Protein AF-A0A3E5FN52-F1 (afdb_monomer_lite)

Foldseek 3Di:
DDPLVVLLVVLLVCLVCQCVDPVRVVCNLVSLVVSLVSLVVVLVVPPDAPLSVLSVVLSVLSVVLNVLLVVDDVPDPVSVVVSVVSSVVSVVSVVVSVVRRVPD

Radius of gyration: 14.01 Å; chains: 1; bounding box: 33×23×39 Å

Organism: NCBI:txid29348

Sequence (104 aa):
MNIITIICLILFLLCLVIPMNKKISRYHIPLAWSLLVFSIIHGILETKNTAMITGKLAWLSLLVVIIFAYILKRNNLKWKKYHILLSIIFSILVVIHIIQAIVL

pLDDT: mean 89.57, std 7.75, range [62.22, 97.06]

Secondary structure (DSSP, 8-state):
--HHHHHHHHHHHHHHHGGG-TTTGGGHHHHHHHHHHHHHHHHHH--S-TTHHHHHHHHHHHHHHHHHHHHS-TTSHHHHHHHHHHHHHHHHHHHHHHHHHHH-

Structure (mmCIF, N/CA/C/O backbone):
data_AF-A0A3E5FN52-F1
#
_entry.id   AF-A0A3E5FN52-F1
#
loop_
_atom_site.group_PDB
_atom_site.id
_atom_site.type_symbol
_atom_site.label_atom_id
_atom_site.label_alt_id
_atom_site.label_comp_id
_atom_site.label_asym_id
_atom_site.label_entity_id
_atom_site.label_seq_id
_atom_site.pdbx_PDB_ins_code
_atom_site.Cartn_x
_atom_site.Cartn_y
_atom_site.Cartn_z
_atom_site.occupancy
_atom_site.B_iso_or_equiv
_atom_site.auth_seq_id
_atom_site.auth_comp_id
_atom_site.auth_asym_id
_atom_site.auth_atom_id
_atom_site.pdbx_PDB_model_num
ATOM 1 N N . MET A 1 1 ? 16.061 1.790 -10.258 1.00 62.22 1 MET A N 1
ATOM 2 C CA . MET A 1 1 ? 14.972 1.847 -9.259 1.00 62.22 1 MET A CA 1
ATOM 3 C C . MET A 1 1 ? 14.480 3.284 -9.202 1.00 62.22 1 MET A C 1
ATOM 5 O O . MET A 1 1 ? 15.256 4.162 -8.846 1.00 62.22 1 MET A O 1
ATOM 9 N N . ASN A 1 2 ? 13.260 3.544 -9.669 1.00 80.12 2 ASN A N 1
ATOM 10 C CA . ASN A 1 2 ? 12.767 4.908 -9.868 1.00 80.12 2 ASN A CA 1
ATOM 11 C C . ASN A 1 2 ? 12.439 5.555 -8.512 1.00 80.12 2 ASN A C 1
ATOM 13 O O . ASN A 1 2 ? 12.032 4.861 -7.580 1.00 80.12 2 ASN A O 1
ATOM 17 N N . ILE A 1 3 ? 12.587 6.880 -8.390 1.00 90.50 3 ILE A N 1
ATOM 18 C CA . ILE A 1 3 ? 12.296 7.630 -7.147 1.00 90.50 3 ILE A CA 1
ATOM 19 C C . ILE A 1 3 ? 10.897 7.284 -6.605 1.00 90.50 3 ILE A C 1
ATOM 21 O O . ILE A 1 3 ? 10.710 7.098 -5.406 1.00 90.50 3 ILE A O 1
ATOM 25 N N . ILE A 1 4 ? 9.927 7.104 -7.503 1.00 92.19 4 ILE A N 1
ATOM 26 C CA . ILE A 1 4 ? 8.546 6.729 -7.177 1.00 92.19 4 ILE A CA 1
ATOM 27 C C . ILE A 1 4 ? 8.468 5.348 -6.508 1.00 92.19 4 ILE A C 1
ATOM 29 O O . ILE A 1 4 ? 7.699 5.178 -5.565 1.00 92.19 4 ILE A O 1
ATOM 33 N N . THR A 1 5 ? 9.282 4.377 -6.927 1.00 91.81 5 THR A N 1
ATOM 34 C CA . THR A 1 5 ? 9.350 3.047 -6.298 1.00 91.81 5 THR A CA 1
ATOM 35 C C . THR A 1 5 ? 9.833 3.152 -4.852 1.00 91.81 5 THR A C 1
ATOM 37 O O . THR A 1 5 ? 9.248 2.540 -3.961 1.00 91.81 5 THR A O 1
ATOM 40 N N . ILE A 1 6 ? 10.855 3.979 -4.599 1.00 93.31 6 ILE A N 1
ATOM 41 C CA . ILE A 1 6 ? 11.375 4.225 -3.244 1.00 93.31 6 ILE A CA 1
ATOM 42 C C . ILE A 1 6 ? 10.295 4.882 -2.376 1.00 93.31 6 ILE A C 1
ATOM 44 O O . ILE A 1 6 ? 10.064 4.447 -1.249 1.00 93.31 6 ILE A O 1
ATOM 48 N N . ILE A 1 7 ? 9.582 5.875 -2.917 1.00 95.50 7 ILE A N 1
ATOM 49 C CA . ILE A 1 7 ? 8.459 6.527 -2.230 1.00 95.50 7 ILE A CA 1
ATOM 50 C C . ILE A 1 7 ? 7.366 5.507 -1.883 1.00 95.50 7 ILE A C 1
ATOM 52 O O . ILE A 1 7 ? 6.917 5.471 -0.737 1.00 95.50 7 ILE A O 1
ATOM 56 N N . CYS A 1 8 ? 6.966 4.649 -2.828 1.00 94.88 8 CYS A N 1
ATOM 57 C CA . CYS A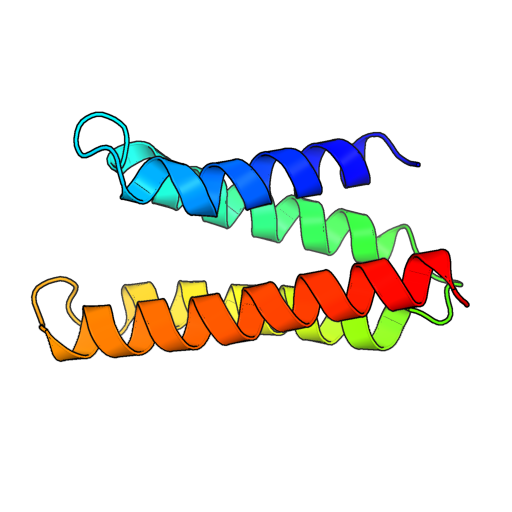 1 8 ? 5.965 3.605 -2.586 1.00 94.88 8 CYS A CA 1
ATOM 58 C C . CYS A 1 8 ? 6.402 2.653 -1.467 1.00 94.88 8 CYS A C 1
ATOM 60 O O . CYS A 1 8 ? 5.604 2.330 -0.588 1.00 94.88 8 CYS A O 1
ATOM 62 N N . LEU A 1 9 ? 7.670 2.238 -1.468 1.00 95.00 9 LEU A N 1
ATOM 63 C CA . LEU A 1 9 ? 8.210 1.319 -0.470 1.00 95.00 9 LEU A CA 1
ATOM 64 C C . LEU A 1 9 ? 8.240 1.955 0.927 1.00 95.00 9 LEU A C 1
ATOM 66 O O . LEU A 1 9 ? 7.806 1.331 1.894 1.00 95.00 9 LEU A O 1
ATOM 70 N N . ILE A 1 10 ? 8.661 3.219 1.034 1.00 96.00 10 ILE A N 1
ATOM 71 C CA . ILE A 1 10 ? 8.627 3.970 2.297 1.00 96.00 10 ILE A CA 1
ATOM 72 C C . ILE A 1 10 ? 7.186 4.112 2.799 1.00 96.00 10 ILE A C 1
ATOM 74 O O . ILE A 1 10 ? 6.910 3.818 3.961 1.00 96.00 10 ILE A O 1
ATOM 78 N N . LEU A 1 11 ? 6.255 4.530 1.938 1.00 96.06 11 LEU A N 1
ATOM 79 C CA . LEU A 1 11 ? 4.845 4.689 2.304 1.00 96.06 11 LEU A CA 1
ATOM 80 C C . LEU A 1 11 ? 4.221 3.363 2.758 1.00 96.06 11 LEU A C 1
ATOM 82 O O . LEU A 1 11 ? 3.505 3.340 3.759 1.00 96.06 11 LEU A O 1
ATOM 86 N N . PHE A 1 12 ? 4.535 2.258 2.080 1.00 95.88 12 PHE A N 1
ATOM 87 C CA . PHE A 1 12 ? 4.090 0.921 2.465 1.00 95.88 12 PHE A CA 1
ATOM 88 C C . PHE A 1 12 ? 4.590 0.534 3.863 1.00 95.88 12 PHE A C 1
ATOM 90 O O . PHE A 1 12 ? 3.787 0.163 4.722 1.00 95.88 12 PHE A O 1
ATOM 97 N N . LEU A 1 13 ? 5.889 0.700 4.132 1.00 95.25 13 LEU A N 1
ATOM 98 C CA . LEU A 1 13 ? 6.471 0.422 5.450 1.00 95.25 13 LEU A CA 1
ATOM 99 C C . LEU A 1 13 ? 5.866 1.311 6.545 1.00 95.25 13 LEU A C 1
ATOM 101 O O . LEU A 1 13 ? 5.524 0.825 7.626 1.00 95.25 13 LEU A O 1
ATOM 105 N N . LEU A 1 14 ? 5.665 2.599 6.264 1.00 94.50 14 LEU A N 1
ATOM 106 C CA . LEU A 1 14 ? 5.000 3.515 7.189 1.00 94.50 14 LEU A CA 1
ATOM 107 C C . LEU A 1 14 ? 3.565 3.060 7.490 1.00 94.50 14 LEU A C 1
ATOM 109 O O . LEU A 1 14 ? 3.157 3.061 8.652 1.00 94.50 14 LEU A O 1
ATOM 113 N N . CYS A 1 15 ? 2.811 2.613 6.485 1.00 93.81 15 CYS A N 1
ATOM 114 C CA . CYS A 1 15 ? 1.461 2.085 6.677 1.00 93.81 15 CYS A CA 1
ATOM 115 C C . CYS A 1 15 ? 1.417 0.820 7.550 1.00 93.81 15 CYS A C 1
ATOM 117 O O . CYS A 1 15 ? 0.419 0.637 8.248 1.00 93.81 15 CYS A O 1
ATOM 119 N N . LEU A 1 16 ? 2.474 0.000 7.572 1.00 92.31 16 LEU A N 1
ATOM 120 C CA . LEU A 1 16 ? 2.581 -1.168 8.456 1.00 92.31 16 LEU A CA 1
ATOM 121 C C . LEU A 1 16 ? 2.913 -0.784 9.906 1.00 92.31 16 LEU A C 1
ATOM 123 O O . LEU A 1 16 ? 2.323 -1.327 10.841 1.00 92.31 16 LEU A O 1
ATOM 127 N N . VAL A 1 17 ? 3.830 0.166 10.104 1.00 91.94 17 VAL A N 1
ATOM 128 C CA . VAL A 1 17 ? 4.377 0.488 11.436 1.00 91.94 17 VAL A CA 1
ATOM 129 C C . VAL A 1 17 ? 3.523 1.509 12.193 1.00 91.94 17 VAL A C 1
ATOM 131 O O . VAL A 1 17 ? 3.290 1.373 13.396 1.00 91.94 17 VAL A O 1
ATOM 134 N N . ILE A 1 18 ? 3.014 2.539 11.514 1.00 90.31 18 ILE A N 1
ATOM 135 C CA . ILE A 1 18 ? 2.293 3.658 12.148 1.00 90.31 18 ILE A CA 1
ATOM 136 C C . ILE A 1 18 ? 1.063 3.225 12.966 1.00 90.31 18 ILE A C 1
ATOM 138 O O . ILE A 1 18 ? 0.873 3.771 14.057 1.00 90.31 18 ILE A O 1
ATOM 142 N N . PRO A 1 19 ? 0.232 2.256 12.529 1.00 85.56 19 PRO A N 1
ATOM 143 C CA . PRO A 1 19 ? -0.901 1.779 13.323 1.00 85.56 19 PRO A CA 1
ATOM 144 C C . PRO A 1 19 ? -0.521 1.219 14.700 1.00 85.56 19 PRO A C 1
ATOM 146 O O . PRO A 1 19 ? -1.365 1.205 15.597 1.00 85.56 19 PRO A O 1
ATOM 149 N N . MET A 1 20 ? 0.730 0.787 14.893 1.00 88.56 20 MET A N 1
ATOM 150 C CA . MET A 1 20 ? 1.225 0.273 16.175 1.00 88.56 20 MET A CA 1
ATOM 151 C C . MET A 1 20 ? 1.431 1.394 17.205 1.00 88.56 20 MET A C 1
ATOM 153 O O . MET A 1 20 ? 1.395 1.146 18.410 1.00 88.56 20 MET A O 1
ATOM 157 N N . ASN A 1 21 ? 1.592 2.643 16.754 1.00 88.31 21 ASN A N 1
ATOM 158 C CA . ASN A 1 21 ? 1.799 3.799 17.616 1.00 88.31 21 ASN A CA 1
ATOM 159 C C . ASN A 1 21 ? 0.566 4.717 17.627 1.00 88.31 21 ASN A C 1
ATOM 161 O O . ASN A 1 21 ? 0.315 5.498 16.704 1.00 88.31 21 ASN A O 1
ATOM 165 N N . LYS A 1 22 ? -0.181 4.682 18.738 1.00 83.06 22 LYS A N 1
ATOM 166 C CA . LYS A 1 22 ? -1.423 5.455 18.924 1.00 83.06 22 LYS A CA 1
ATOM 167 C C . LYS A 1 22 ? -1.255 6.963 18.688 1.00 83.06 22 LYS A C 1
ATOM 169 O O . LYS A 1 22 ? -2.194 7.589 18.207 1.00 83.06 22 LYS A O 1
ATOM 174 N N . LYS A 1 23 ? -0.083 7.546 18.979 1.00 85.38 23 LYS A N 1
ATOM 175 C CA . LYS A 1 23 ? 0.163 8.997 18.835 1.00 85.38 23 LYS A CA 1
ATOM 176 C C . LYS A 1 23 ? 0.154 9.453 17.374 1.00 85.38 23 LYS A C 1
ATOM 178 O O . LYS A 1 23 ? -0.302 10.550 17.069 1.00 85.38 23 LYS A O 1
ATOM 183 N N . ILE A 1 24 ? 0.651 8.605 16.477 1.00 88.44 24 ILE A N 1
ATOM 184 C CA . ILE A 1 24 ? 0.834 8.927 15.055 1.00 88.44 24 ILE A CA 1
ATOM 185 C C . ILE A 1 24 ? -0.144 8.177 14.145 1.00 88.44 24 ILE A C 1
ATOM 187 O O . ILE A 1 24 ? -0.211 8.473 12.957 1.00 88.44 24 ILE A O 1
ATOM 191 N N . SER A 1 25 ? -0.974 7.282 14.694 1.00 86.69 25 SER A N 1
ATOM 192 C CA . SER A 1 25 ? -1.993 6.523 13.952 1.00 86.69 25 SER A CA 1
ATOM 193 C C . SER A 1 25 ? -2.952 7.403 13.134 1.00 86.69 25 SER A C 1
ATOM 195 O O . SER A 1 25 ? -3.444 6.967 12.094 1.00 8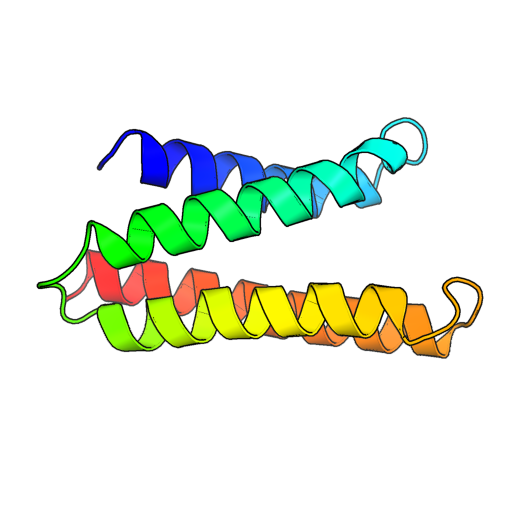6.69 25 SER A O 1
ATOM 197 N N . ARG A 1 26 ? -3.165 8.668 13.531 1.00 87.19 26 ARG A N 1
ATOM 198 C CA . ARG A 1 26 ? -3.950 9.642 12.751 1.00 87.19 26 ARG A CA 1
ATOM 199 C C . ARG A 1 26 ? -3.403 9.881 11.337 1.00 87.19 26 ARG A C 1
ATOM 201 O O . ARG A 1 26 ? -4.183 10.167 10.436 1.00 87.19 26 ARG A O 1
ATOM 208 N N . TYR A 1 27 ? -2.096 9.717 11.132 1.00 91.00 27 TYR A N 1
ATOM 209 C CA . TYR A 1 27 ? -1.451 9.890 9.829 1.00 91.00 27 TYR A CA 1
ATOM 210 C C . TYR A 1 27 ? -1.570 8.658 8.927 1.00 91.00 27 TYR A C 1
ATOM 212 O O . TYR A 1 27 ? -1.265 8.741 7.744 1.00 91.00 27 TYR A O 1
ATOM 220 N N . HIS A 1 28 ? -2.052 7.522 9.437 1.00 92.56 28 HIS A N 1
ATOM 221 C CA . HIS A 1 28 ? -2.173 6.304 8.635 1.00 92.56 28 HIS A CA 1
ATOM 222 C C . HIS A 1 28 ? -3.120 6.477 7.436 1.00 92.56 28 HIS A C 1
ATOM 224 O O . HIS A 1 28 ? -2.804 6.029 6.341 1.00 92.56 28 HIS A O 1
ATOM 230 N N . ILE A 1 29 ? -4.255 7.158 7.629 1.00 91.88 29 ILE A N 1
ATOM 231 C CA . ILE A 1 29 ? -5.252 7.378 6.569 1.00 91.88 29 ILE A CA 1
ATOM 232 C C . ILE A 1 29 ? -4.673 8.195 5.402 1.00 91.88 29 ILE A C 1
ATOM 234 O O . ILE A 1 29 ? -4.724 7.700 4.276 1.00 91.88 29 ILE A O 1
ATOM 238 N N . PRO A 1 30 ? -4.108 9.404 5.612 1.00 94.62 30 PRO A N 1
ATOM 239 C CA . PRO A 1 30 ? -3.534 10.160 4.502 1.00 94.62 30 PRO A CA 1
ATOM 240 C C . PRO A 1 30 ? -2.361 9.423 3.843 1.00 94.62 30 PRO A C 1
ATOM 242 O O . PRO A 1 30 ? -2.237 9.469 2.625 1.00 94.62 30 PRO A O 1
ATOM 245 N N . LEU A 1 31 ? -1.547 8.680 4.602 1.00 95.12 31 LEU A N 1
ATOM 246 C CA . LEU A 1 31 ? -0.447 7.895 4.029 1.00 95.12 31 LEU A CA 1
ATOM 247 C C . LEU A 1 31 ? -0.932 6.730 3.158 1.00 95.12 31 LEU A C 1
ATOM 249 O O . LEU A 1 31 ? -0.332 6.481 2.117 1.00 95.12 31 LEU A O 1
ATOM 253 N N . ALA A 1 32 ? -2.025 6.059 3.531 1.00 94.88 32 ALA A N 1
ATOM 254 C CA . ALA A 1 32 ? -2.621 4.998 2.719 1.00 94.88 32 ALA A CA 1
ATOM 255 C C . ALA A 1 32 ? -3.160 5.537 1.381 1.00 94.88 32 ALA A C 1
ATOM 257 O O . ALA A 1 32 ? -2.968 4.913 0.339 1.00 94.88 32 ALA A O 1
ATOM 258 N N . TRP A 1 33 ? -3.775 6.723 1.393 1.00 96.25 33 TRP A N 1
ATOM 259 C CA . TRP A 1 33 ? -4.198 7.403 0.165 1.00 96.25 33 TRP A CA 1
ATOM 260 C C . TRP A 1 33 ? -3.012 7.835 -0.697 1.00 96.25 33 TRP A C 1
ATOM 262 O O . TRP A 1 33 ? -3.024 7.599 -1.905 1.00 96.25 33 TRP A O 1
ATOM 272 N N . SER A 1 34 ? -1.961 8.396 -0.092 1.00 96.88 34 SER A N 1
ATOM 273 C CA . SER A 1 34 ? -0.724 8.712 -0.812 1.00 96.88 34 SER A CA 1
ATOM 274 C C . SER A 1 34 ? -0.117 7.461 -1.445 1.00 96.88 34 SER A C 1
ATOM 276 O O . SER A 1 34 ? 0.242 7.490 -2.620 1.00 96.88 34 SER A O 1
ATOM 278 N N . LEU A 1 35 ? -0.053 6.348 -0.706 1.00 97.06 35 LEU A N 1
ATOM 279 C CA . LEU A 1 35 ? 0.449 5.073 -1.219 1.00 97.06 35 LEU A CA 1
ATOM 280 C C . LEU A 1 35 ? -0.335 4.626 -2.455 1.00 97.06 35 LEU A C 1
ATOM 282 O O . LEU A 1 35 ? 0.276 4.244 -3.450 1.00 97.06 35 LEU A O 1
ATOM 286 N N . LEU A 1 36 ? -1.668 4.725 -2.422 1.00 96.62 36 LEU A N 1
ATOM 287 C CA . LEU A 1 36 ? -2.512 4.384 -3.565 1.00 96.62 36 LEU A CA 1
ATOM 288 C C . LEU A 1 36 ? -2.165 5.240 -4.789 1.00 96.62 36 LEU A C 1
ATOM 290 O O . LEU A 1 36 ? -1.884 4.688 -5.853 1.00 96.62 36 LEU A O 1
ATOM 294 N N . VAL A 1 37 ? -2.113 6.564 -4.636 1.00 96.56 37 VAL A N 1
ATOM 295 C CA . VAL A 1 37 ? -1.804 7.487 -5.740 1.00 96.56 37 VAL A CA 1
ATOM 296 C C . VAL A 1 37 ? -0.432 7.186 -6.344 1.00 96.56 37 VAL A C 1
ATOM 298 O O . VAL A 1 37 ? -0.323 6.992 -7.555 1.00 96.56 37 VAL A O 1
ATOM 301 N N . PHE A 1 38 ? 0.610 7.078 -5.516 1.00 95.81 38 PHE A N 1
ATOM 302 C CA . PHE A 1 38 ? 1.958 6.784 -6.004 1.00 95.81 38 PHE A CA 1
ATOM 303 C C . PHE A 1 38 ? 2.061 5.390 -6.634 1.00 95.81 38 PHE A C 1
ATOM 305 O O . PHE A 1 38 ? 2.754 5.245 -7.639 1.00 95.81 38 PHE A O 1
ATOM 312 N N . SER A 1 39 ? 1.339 4.390 -6.118 1.00 93.81 39 SER A N 1
ATOM 313 C CA . SER A 1 39 ? 1.323 3.041 -6.701 1.00 93.81 39 SER A CA 1
ATOM 314 C C . SER A 1 39 ? 0.680 3.003 -8.093 1.00 93.81 39 SER A C 1
ATOM 316 O O . SER A 1 39 ? 1.176 2.308 -8.980 1.00 93.81 39 SER A O 1
ATOM 318 N N . ILE A 1 40 ? -0.368 3.801 -8.325 1.00 93.19 40 ILE A N 1
ATOM 319 C CA . ILE A 1 40 ? -1.000 3.933 -9.644 1.00 93.19 40 ILE A CA 1
ATOM 320 C C . ILE A 1 40 ? -0.049 4.639 -10.611 1.00 93.19 40 ILE A C 1
ATOM 322 O O . ILE A 1 40 ? 0.168 4.147 -11.716 1.00 93.19 40 ILE A O 1
ATOM 326 N N . ILE A 1 41 ? 0.563 5.752 -10.189 1.00 93.44 41 ILE A N 1
ATOM 327 C CA . ILE A 1 41 ? 1.550 6.473 -11.007 1.00 93.44 41 ILE A CA 1
ATOM 328 C C . ILE A 1 41 ? 2.713 5.542 -11.365 1.00 93.44 41 ILE A C 1
ATOM 330 O O . ILE A 1 41 ? 3.104 5.474 -12.528 1.00 93.44 41 ILE A O 1
ATOM 334 N N . HIS A 1 42 ? 3.229 4.783 -10.394 1.00 91.81 42 HIS A N 1
ATOM 335 C CA . HIS A 1 42 ? 4.267 3.786 -10.632 1.00 91.81 42 HIS A CA 1
ATOM 336 C C . HIS A 1 42 ? 3.847 2.780 -11.709 1.00 91.81 42 HIS A C 1
ATOM 338 O O . HIS A 1 42 ? 4.586 2.586 -12.670 1.00 91.81 42 HIS A O 1
ATOM 344 N N . GLY A 1 43 ? 2.653 2.192 -11.587 1.00 89.44 43 GLY A N 1
ATOM 345 C CA . GLY A 1 43 ? 2.148 1.210 -12.547 1.00 89.44 43 GLY A CA 1
ATOM 346 C C . GLY A 1 43 ? 1.875 1.773 -13.947 1.00 89.44 43 GLY A C 1
ATOM 347 O O . GLY A 1 43 ? 2.024 1.046 -14.925 1.00 89.44 43 GLY A O 1
ATOM 348 N N . ILE A 1 44 ? 1.494 3.050 -14.064 1.00 88.75 44 ILE A N 1
ATOM 349 C CA . ILE A 1 44 ? 1.314 3.723 -15.364 1.00 88.75 44 ILE A CA 1
ATOM 350 C C . ILE A 1 44 ? 2.662 3.983 -16.038 1.00 88.75 44 ILE A C 1
ATOM 352 O O . ILE A 1 44 ? 2.754 3.876 -17.256 1.00 88.75 44 ILE A O 1
ATOM 356 N N . LEU A 1 45 ? 3.701 4.326 -15.275 1.00 88.06 45 LEU A N 1
ATOM 357 C CA . LEU A 1 45 ? 5.040 4.548 -15.825 1.00 88.06 45 LEU A CA 1
ATOM 358 C C . LEU A 1 45 ? 5.702 3.231 -16.256 1.00 88.06 45 LEU A C 1
ATOM 360 O O . LEU A 1 45 ? 6.407 3.189 -17.264 1.00 88.06 45 LEU A O 1
ATOM 364 N N . GLU A 1 46 ? 5.421 2.141 -15.543 1.00 81.19 46 GLU A N 1
ATOM 365 C CA . GLU A 1 46 ? 6.024 0.829 -15.771 1.00 81.19 46 GLU A CA 1
ATOM 366 C C . GLU A 1 46 ? 5.194 -0.021 -16.762 1.00 81.19 46 GLU A C 1
ATOM 368 O O . GLU A 1 46 ? 4.540 -1.001 -16.408 1.00 81.19 46 GLU A O 1
ATOM 373 N N . THR A 1 47 ? 5.184 0.371 -18.041 1.00 67.12 47 THR A N 1
ATOM 374 C CA . THR A 1 47 ? 4.300 -0.220 -19.075 1.00 67.12 47 THR A CA 1
ATOM 375 C C . THR A 1 47 ? 4.788 -1.525 -19.717 1.00 67.12 47 THR A C 1
ATOM 377 O O . THR A 1 47 ? 4.013 -2.161 -20.429 1.00 67.12 47 THR A O 1
ATOM 380 N N . LYS A 1 48 ? 6.045 -1.941 -19.504 1.00 68.06 48 LYS A N 1
ATOM 381 C CA . LYS A 1 48 ? 6.690 -3.029 -20.279 1.00 68.06 48 LYS A CA 1
ATOM 382 C C . LYS A 1 48 ? 7.216 -4.206 -19.449 1.00 68.06 48 LYS A C 1
ATOM 384 O O . LYS A 1 48 ? 7.958 -5.027 -19.974 1.00 68.06 48 LYS A O 1
ATOM 389 N N . ASN A 1 49 ? 6.857 -4.290 -18.170 1.00 70.25 49 ASN A N 1
ATOM 390 C CA . ASN A 1 49 ? 7.429 -5.277 -17.254 1.00 70.25 49 ASN A CA 1
ATOM 391 C C . ASN A 1 49 ? 6.533 -6.530 -17.114 1.00 70.25 49 ASN A C 1
ATOM 393 O O . ASN A 1 49 ? 5.309 -6.425 -17.011 1.00 70.25 49 ASN A O 1
ATOM 397 N N . THR A 1 50 ? 7.135 -7.719 -17.071 1.00 74.56 50 THR A N 1
ATOM 398 C CA . THR A 1 50 ? 6.494 -9.019 -16.784 1.00 74.56 50 THR A CA 1
ATOM 399 C C . THR A 1 50 ? 5.735 -9.011 -15.451 1.00 74.56 50 THR A C 1
ATOM 401 O O . THR A 1 50 ? 4.683 -9.642 -15.332 1.00 74.56 50 THR A O 1
ATOM 404 N N . ALA A 1 51 ? 6.180 -8.211 -14.478 1.00 83.62 51 ALA A N 1
ATOM 405 C CA . ALA A 1 51 ? 5.515 -8.033 -13.184 1.00 83.62 51 ALA A CA 1
ATOM 406 C C . ALA A 1 51 ? 4.269 -7.108 -13.209 1.00 83.62 51 ALA A C 1
ATOM 408 O O . ALA A 1 51 ? 3.693 -6.807 -12.159 1.00 83.62 51 ALA A O 1
ATOM 409 N N . MET A 1 52 ? 3.810 -6.644 -14.380 1.00 86.50 52 MET A N 1
ATOM 410 C CA . MET A 1 52 ? 2.695 -5.687 -14.481 1.00 86.50 52 MET A CA 1
ATOM 411 C C . MET A 1 52 ? 1.371 -6.236 -13.923 1.00 86.50 52 MET A C 1
ATOM 413 O O . MET A 1 52 ? 0.610 -5.496 -13.297 1.00 86.50 52 MET A O 1
ATOM 417 N N . ILE A 1 53 ? 1.074 -7.522 -14.141 1.00 89.31 53 ILE A N 1
ATOM 418 C CA . ILE A 1 53 ? -0.192 -8.130 -13.695 1.00 89.31 53 ILE A CA 1
ATOM 419 C C . ILE A 1 53 ? -0.268 -8.133 -12.167 1.00 89.31 53 ILE A C 1
ATOM 421 O O . ILE A 1 53 ? -1.270 -7.701 -11.597 1.00 89.31 53 ILE A O 1
ATOM 425 N N . THR A 1 54 ? 0.798 -8.560 -11.491 1.00 92.44 54 THR A N 1
ATOM 426 C CA . THR A 1 54 ? 0.834 -8.583 -10.024 1.00 92.44 54 THR A CA 1
ATOM 427 C C . THR A 1 54 ? 0.886 -7.188 -9.422 1.00 92.44 54 THR A C 1
ATOM 429 O O . THR A 1 54 ? 0.243 -6.961 -8.398 1.00 92.44 54 THR A O 1
ATOM 432 N N . GLY A 1 55 ? 1.511 -6.223 -10.103 1.00 91.12 55 GLY A N 1
ATOM 433 C CA . GLY A 1 55 ? 1.432 -4.808 -9.733 1.00 91.12 55 GLY A CA 1
ATOM 434 C C . GLY A 1 55 ? -0.003 -4.274 -9.798 1.00 91.12 55 GLY A C 1
ATOM 435 O O . GLY A 1 55 ? -0.466 -3.620 -8.862 1.00 91.12 55 GLY A O 1
ATOM 436 N N . LYS A 1 56 ? -0.752 -4.621 -10.858 1.00 92.25 56 LYS A N 1
ATOM 437 C CA . LYS A 1 56 ? -2.176 -4.264 -10.993 1.00 92.25 56 LYS A CA 1
ATOM 438 C C . LYS A 1 56 ? -3.040 -4.856 -9.889 1.00 92.25 56 LYS A C 1
ATOM 440 O O . LYS A 1 56 ? -3.848 -4.149 -9.290 1.00 92.25 56 LYS A O 1
ATOM 445 N N . LEU A 1 57 ? -2.836 -6.135 -9.588 1.00 93.94 57 LEU A N 1
ATOM 446 C CA . LEU A 1 57 ? -3.536 -6.807 -8.495 1.00 93.94 57 LEU A CA 1
ATOM 447 C C . LEU A 1 57 ? -3.216 -6.175 -7.132 1.00 93.94 57 LEU A C 1
ATOM 449 O O . LEU A 1 57 ? -4.123 -6.016 -6.315 1.00 93.94 57 LEU A O 1
ATOM 453 N N . ALA A 1 58 ? -1.967 -5.766 -6.893 1.00 94.50 58 ALA A N 1
ATOM 454 C CA . ALA A 1 58 ? -1.564 -5.145 -5.634 1.00 94.50 58 ALA A CA 1
ATOM 455 C C . ALA A 1 58 ? -2.260 -3.793 -5.395 1.00 94.50 58 ALA A C 1
ATOM 457 O O . ALA A 1 58 ? -2.854 -3.603 -4.330 1.00 94.50 58 ALA A O 1
ATOM 458 N N . TRP A 1 59 ? -2.259 -2.866 -6.365 1.00 94.19 59 TRP A N 1
ATOM 459 C CA . TRP A 1 59 ? -2.922 -1.566 -6.160 1.00 94.19 59 TRP A CA 1
ATOM 460 C C . TRP A 1 59 ? -4.455 -1.679 -6.153 1.00 94.19 59 TRP A C 1
ATOM 462 O O . TRP A 1 59 ? -5.114 -0.949 -5.409 1.00 94.19 59 TRP A O 1
ATOM 472 N N . LEU A 1 60 ? -5.040 -2.638 -6.886 1.00 95.25 60 LEU A N 1
ATOM 473 C CA . LEU A 1 60 ? -6.470 -2.955 -6.774 1.00 95.25 60 LEU A CA 1
ATOM 474 C C . LEU A 1 60 ? -6.816 -3.482 -5.377 1.00 95.25 60 LEU A C 1
ATOM 476 O O . LEU A 1 60 ? -7.791 -3.038 -4.771 1.00 95.25 60 LEU A O 1
ATOM 480 N N . SER A 1 61 ? -6.000 -4.384 -4.828 1.00 95.75 61 SER A N 1
ATOM 481 C CA . SER A 1 61 ? -6.176 -4.871 -3.458 1.00 95.75 61 SER A CA 1
ATOM 482 C C . SER A 1 61 ? -6.068 -3.736 -2.437 1.00 95.75 61 SER A C 1
ATOM 484 O O . SER A 1 61 ? -6.843 -3.708 -1.482 1.00 95.75 61 SER A O 1
ATOM 486 N N . LEU A 1 62 ? -5.148 -2.785 -2.631 1.00 96.44 62 LEU A N 1
ATOM 487 C CA . LEU A 1 62 ? -5.034 -1.600 -1.776 1.00 96.44 62 LEU A CA 1
ATOM 488 C C . LEU A 1 62 ? -6.303 -0.741 -1.828 1.00 96.44 62 LEU A C 1
ATOM 490 O O . LEU A 1 62 ? -6.810 -0.326 -0.785 1.00 96.44 62 LEU A O 1
ATOM 494 N N . LEU A 1 63 ? -6.850 -0.515 -3.024 1.00 95.75 63 LEU A N 1
ATOM 495 C CA . LEU A 1 63 ? -8.107 0.212 -3.196 1.00 95.75 63 LEU A CA 1
ATOM 496 C C . LEU A 1 63 ? -9.257 -0.475 -2.442 1.00 95.75 63 LEU A C 1
ATOM 498 O O . LEU A 1 63 ? -10.013 0.189 -1.733 1.00 95.75 63 LEU A O 1
ATOM 502 N N . VAL A 1 64 ? -9.350 -1.806 -2.528 1.00 94.56 64 VAL A N 1
ATOM 503 C CA . VAL A 1 64 ? -10.344 -2.597 -1.784 1.00 94.56 64 VAL A CA 1
ATOM 504 C C . VAL A 1 64 ? -10.170 -2.423 -0.273 1.00 94.56 64 VAL A C 1
ATOM 506 O O . VAL A 1 64 ? -11.156 -2.165 0.416 1.00 94.56 64 VAL A O 1
ATOM 509 N N . VAL A 1 65 ? -8.939 -2.497 0.250 1.00 94.56 65 VAL A N 1
ATOM 510 C CA . VAL A 1 65 ? -8.650 -2.269 1.682 1.00 94.56 65 VAL A CA 1
ATOM 511 C C . VAL A 1 65 ? -9.153 -0.893 2.129 1.00 94.56 65 VAL A C 1
ATOM 513 O O . VAL A 1 65 ? -9.796 -0.789 3.178 1.00 94.56 65 VAL A O 1
ATOM 516 N N . ILE A 1 66 ? -8.886 0.149 1.336 1.00 93.81 66 ILE A N 1
ATOM 517 C CA . ILE A 1 66 ? -9.289 1.529 1.634 1.00 93.81 66 ILE A CA 1
ATOM 518 C C . ILE A 1 66 ? -10.816 1.651 1.635 1.00 93.81 66 ILE A C 1
ATOM 520 O O . ILE A 1 66 ? -11.384 2.131 2.613 1.00 93.81 66 ILE A O 1
ATOM 524 N N . ILE A 1 67 ? -11.500 1.168 0.596 1.00 91.94 67 ILE A N 1
ATOM 525 C CA . ILE A 1 67 ? -12.966 1.237 0.496 1.00 91.94 67 ILE A CA 1
ATOM 526 C C . ILE A 1 67 ? -13.630 0.494 1.664 1.00 91.94 67 ILE A C 1
ATOM 528 O O . ILE A 1 67 ? -14.487 1.055 2.355 1.00 91.94 67 ILE A O 1
ATOM 532 N N . PHE A 1 68 ? -13.200 -0.739 1.951 1.00 89.69 68 PHE A N 1
ATOM 533 C CA . PHE A 1 68 ? -13.739 -1.521 3.069 1.00 89.69 68 PHE A CA 1
ATOM 534 C C . PHE A 1 68 ? -13.503 -0.852 4.426 1.00 89.69 68 PHE A C 1
ATOM 536 O O . PHE A 1 68 ? -14.347 -0.969 5.320 1.00 89.69 68 PHE A O 1
ATOM 543 N N . ALA A 1 69 ? -12.392 -0.125 4.582 1.00 88.00 69 ALA A N 1
ATOM 544 C CA . ALA A 1 69 ? -12.109 0.621 5.800 1.00 88.00 69 ALA A CA 1
ATOM 545 C C . ALA A 1 69 ? -13.150 1.724 6.072 1.00 88.00 69 ALA A C 1
ATOM 547 O O . ALA A 1 69 ? -13.420 1.997 7.244 1.00 88.00 69 ALA A O 1
ATOM 548 N N . TYR A 1 70 ? -13.758 2.311 5.033 1.00 85.44 70 TYR A N 1
ATOM 549 C CA . TYR A 1 70 ? -14.806 3.331 5.168 1.00 85.44 70 TYR A CA 1
ATOM 550 C C . TYR A 1 70 ? -16.226 2.756 5.265 1.00 85.44 70 TYR A C 1
ATOM 552 O O . TYR A 1 70 ? -17.050 3.318 5.985 1.00 85.44 70 TYR A O 1
ATOM 560 N N . ILE A 1 71 ? -16.524 1.650 4.573 1.00 82.12 71 ILE A N 1
ATOM 561 C CA . ILE A 1 71 ? -17.880 1.064 4.544 1.00 82.12 71 ILE A CA 1
ATOM 562 C C . ILE A 1 71 ? -18.279 0.485 5.907 1.00 82.12 71 ILE A C 1
ATOM 564 O O . ILE A 1 71 ? -19.412 0.643 6.36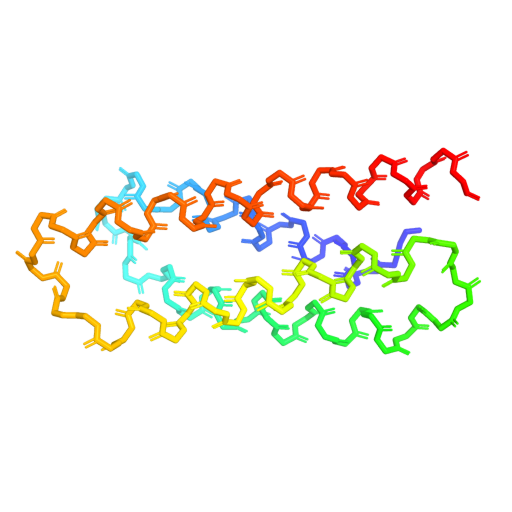6 1.00 82.12 71 ILE A O 1
ATOM 568 N N . LEU A 1 72 ? -17.362 -0.215 6.570 1.00 73.75 72 LEU A N 1
ATOM 569 C CA . LEU A 1 72 ? -17.639 -0.842 7.857 1.00 73.75 72 LEU A CA 1
ATOM 570 C C . LEU A 1 72 ? -17.405 0.177 8.993 1.00 73.75 72 LEU A C 1
ATOM 572 O O . LEU A 1 72 ? -16.427 0.922 8.998 1.00 73.75 72 LEU A O 1
ATOM 576 N N . LYS A 1 73 ? -18.260 0.180 10.026 1.00 70.25 73 LYS A N 1
ATOM 577 C CA . LYS A 1 73 ? -18.041 1.025 11.216 1.00 70.25 73 LYS A CA 1
ATOM 578 C C . LYS A 1 73 ? -16.741 0.627 11.929 1.00 70.25 73 LYS A C 1
ATOM 580 O O . LYS A 1 73 ? -16.641 -0.479 12.464 1.00 70.25 73 LYS A O 1
ATOM 585 N N . ARG A 1 74 ? -15.797 1.571 12.023 1.00 68.50 74 ARG A N 1
ATOM 586 C CA . ARG A 1 74 ? -14.446 1.409 12.602 1.00 68.50 74 ARG A CA 1
ATOM 587 C C . ARG A 1 74 ? -14.407 0.824 14.023 1.00 68.50 74 ARG A C 1
ATOM 589 O O . ARG A 1 74 ? -13.412 0.219 14.403 1.00 68.50 74 ARG A O 1
ATOM 596 N N . ASN A 1 75 ? -15.486 0.967 14.795 1.00 67.62 75 ASN A N 1
ATOM 597 C CA . ASN A 1 75 ? -15.565 0.514 16.189 1.00 67.62 75 ASN A CA 1
ATOM 598 C C . ASN A 1 75 ? -15.996 -0.956 16.367 1.00 67.62 75 ASN A C 1
ATOM 600 O O . ASN A 1 75 ? -16.174 -1.414 17.491 1.00 67.62 75 ASN A O 1
ATOM 604 N N . ASN A 1 76 ? -16.187 -1.705 15.278 1.00 77.81 76 ASN A N 1
ATOM 605 C CA . ASN A 1 76 ? -16.579 -3.111 15.341 1.00 77.81 76 ASN A CA 1
ATOM 606 C C . ASN A 1 76 ? -15.337 -4.026 15.355 1.00 77.81 76 ASN A C 1
ATOM 608 O O . ASN A 1 76 ? -14.463 -3.904 14.499 1.00 77.81 76 ASN A O 1
ATOM 612 N N . LEU A 1 77 ? -15.274 -5.007 16.262 1.00 80.75 77 LEU A N 1
ATOM 613 C CA . LEU A 1 77 ? -14.242 -6.060 16.245 1.00 80.75 77 LEU A CA 1
ATOM 614 C C . LEU A 1 77 ? -14.147 -6.753 14.874 1.00 80.75 77 LEU A C 1
ATOM 616 O O . LEU A 1 77 ? -13.049 -7.067 14.408 1.00 80.75 77 LEU A O 1
ATOM 620 N N . LYS A 1 78 ? -15.287 -6.920 14.189 1.00 84.88 78 LYS A N 1
ATOM 621 C CA . LYS A 1 78 ? -15.344 -7.450 12.820 1.00 84.88 78 LYS A CA 1
ATOM 622 C C . LYS A 1 78 ? -14.625 -6.538 11.820 1.00 84.88 78 LYS A C 1
ATOM 624 O O . LYS A 1 78 ? -13.880 -7.051 10.995 1.00 84.88 78 LYS A O 1
ATOM 629 N N . TRP A 1 79 ? -14.773 -5.210 11.930 1.00 89.06 79 TRP A N 1
ATOM 630 C CA . TRP A 1 79 ? -14.063 -4.240 11.078 1.00 89.06 79 TRP A CA 1
ATOM 631 C C . TRP A 1 79 ? -12.556 -4.454 11.161 1.00 89.06 79 TRP A C 1
ATOM 633 O O . TRP A 1 79 ? -11.898 -4.648 10.142 1.00 89.06 79 TRP A O 1
ATOM 643 N N . LYS A 1 80 ? -12.024 -4.504 12.390 1.00 87.44 80 LYS A N 1
ATOM 644 C CA . LYS A 1 80 ? -10.587 -4.686 12.622 1.00 87.44 80 LYS A CA 1
ATOM 645 C C . LYS A 1 80 ? -10.096 -6.012 12.041 1.00 87.44 80 LYS A C 1
ATOM 647 O O . LYS A 1 80 ? -9.049 -6.032 11.400 1.00 87.44 80 LYS A O 1
ATOM 652 N N . LYS A 1 81 ? -10.858 -7.098 12.224 1.00 90.19 81 LYS A N 1
ATOM 653 C CA . LYS A 1 81 ? -10.526 -8.418 11.669 1.00 90.19 81 LYS A CA 1
ATOM 654 C C . LYS A 1 81 ? -10.442 -8.386 10.139 1.00 90.19 81 LYS A C 1
ATOM 656 O O . LYS A 1 81 ? -9.445 -8.846 9.592 1.00 90.19 81 LYS A O 1
ATOM 661 N N . TYR A 1 82 ? -11.445 -7.8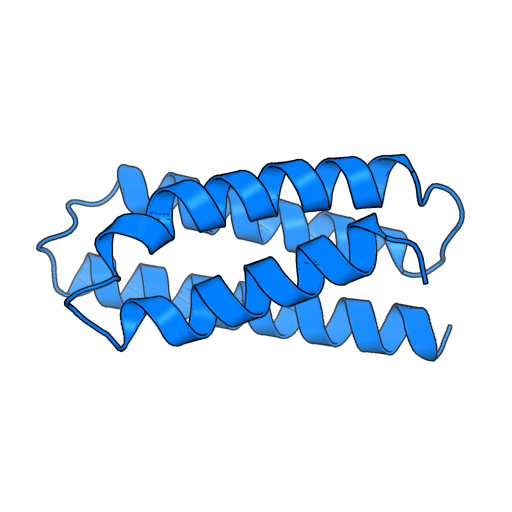26 9.461 1.00 91.19 82 TYR A N 1
ATOM 662 C CA . TYR A 1 82 ? -11.454 -7.748 7.997 1.00 91.19 82 TYR A CA 1
ATOM 663 C C . TYR A 1 82 ? -10.370 -6.821 7.456 1.00 91.19 82 TYR A C 1
ATOM 665 O O . TYR A 1 82 ? -9.689 -7.185 6.503 1.00 91.19 82 TYR A O 1
ATOM 673 N N . HIS A 1 83 ? -10.165 -5.664 8.085 1.00 92.25 83 HIS A N 1
ATOM 674 C CA . HIS A 1 83 ? -9.128 -4.730 7.666 1.00 92.25 83 HIS A CA 1
ATOM 675 C C . HIS A 1 83 ? -7.731 -5.354 7.784 1.00 92.25 83 HIS A C 1
ATOM 677 O O . HIS A 1 83 ? -6.957 -5.282 6.838 1.00 92.25 83 HIS A O 1
ATOM 683 N N . ILE A 1 84 ? -7.422 -6.035 8.896 1.00 92.19 84 ILE A N 1
ATOM 684 C CA . ILE A 1 84 ? -6.139 -6.740 9.058 1.00 92.19 84 ILE A CA 1
ATOM 685 C C . ILE A 1 84 ? -5.996 -7.863 8.026 1.00 92.19 84 ILE A C 1
ATOM 687 O O . ILE A 1 84 ? -4.948 -7.967 7.396 1.00 92.19 84 ILE A O 1
ATOM 691 N N . LEU A 1 85 ? -7.036 -8.678 7.824 1.00 94.69 85 LEU A N 1
ATOM 692 C CA . LEU A 1 85 ? -6.999 -9.777 6.857 1.00 94.69 85 LEU A CA 1
ATOM 693 C C . LEU A 1 85 ? -6.721 -9.273 5.432 1.00 94.69 85 LEU A C 1
ATOM 695 O O . LEU A 1 85 ? -5.833 -9.792 4.761 1.00 94.69 85 LEU A O 1
ATOM 699 N N . LEU A 1 86 ? -7.440 -8.238 4.991 1.00 94.94 86 LEU A N 1
ATOM 700 C CA . LEU A 1 86 ? -7.235 -7.626 3.676 1.00 94.94 86 LEU A CA 1
ATOM 701 C C . LEU A 1 86 ? -5.845 -6.985 3.559 1.00 94.94 86 LEU A C 1
ATOM 703 O O . LEU A 1 86 ? -5.202 -7.118 2.521 1.00 94.94 86 LEU A O 1
ATOM 707 N N . SER A 1 87 ? -5.345 -6.352 4.623 1.00 94.88 87 SER A N 1
ATOM 708 C CA . SER A 1 87 ? -3.991 -5.783 4.651 1.00 94.88 87 SER A CA 1
ATOM 709 C C . SER A 1 87 ? -2.894 -6.849 4.563 1.00 94.88 87 SER A C 1
ATOM 711 O O . SER A 1 87 ? -1.864 -6.605 3.933 1.00 94.88 87 SER A O 1
ATOM 713 N N . ILE A 1 88 ? -3.100 -8.040 5.140 1.00 95.75 88 ILE A N 1
ATOM 714 C CA . ILE A 1 88 ? -2.180 -9.180 4.989 1.00 95.75 88 ILE A CA 1
ATOM 715 C C . ILE A 1 88 ? -2.162 -9.656 3.534 1.00 95.75 88 ILE A C 1
ATOM 717 O O . ILE A 1 88 ? -1.085 -9.809 2.965 1.00 95.75 88 ILE A O 1
ATOM 721 N N . ILE A 1 89 ? -3.335 -9.831 2.914 1.00 96.31 89 ILE A N 1
ATOM 722 C CA . ILE A 1 89 ? -3.446 -10.222 1.498 1.00 96.31 89 ILE A CA 1
ATOM 723 C C . ILE A 1 89 ? -2.734 -9.199 0.604 1.00 96.31 89 ILE A C 1
ATOM 725 O O . ILE A 1 89 ? -1.901 -9.575 -0.219 1.00 96.31 89 ILE A O 1
ATOM 729 N N . PHE A 1 90 ? -2.997 -7.907 0.815 1.00 96.38 90 PHE A N 1
ATOM 730 C CA . PHE A 1 90 ? -2.316 -6.826 0.106 1.00 96.38 90 PHE A CA 1
ATOM 731 C C . PHE A 1 90 ? -0.791 -6.891 0.285 1.00 96.38 90 PHE A C 1
ATOM 733 O O . PHE A 1 90 ? -0.055 -6.820 -0.696 1.00 96.38 90 PHE A O 1
ATOM 740 N N . SER A 1 91 ? -0.308 -7.087 1.514 1.00 96.44 91 SER A N 1
ATOM 741 C CA . SER A 1 91 ? 1.131 -7.162 1.803 1.00 96.44 91 SER A CA 1
ATOM 742 C C . SER A 1 91 ? 1.799 -8.351 1.108 1.00 96.44 91 SER A C 1
ATOM 744 O O . SER A 1 91 ? 2.892 -8.206 0.565 1.00 96.44 91 SER A O 1
ATOM 746 N N . ILE A 1 92 ? 1.134 -9.510 1.069 1.00 96.75 92 ILE A N 1
ATOM 747 C CA . ILE A 1 92 ? 1.617 -10.689 0.338 1.00 96.75 92 ILE A CA 1
ATOM 748 C C . ILE A 1 92 ? 1.698 -10.392 -1.164 1.00 96.75 92 ILE A C 1
ATOM 750 O O . ILE A 1 92 ? 2.710 -10.705 -1.787 1.00 96.75 92 ILE A O 1
ATOM 754 N N . LEU A 1 93 ? 0.679 -9.747 -1.744 1.00 96.06 93 LEU A N 1
ATOM 755 C CA . LEU A 1 93 ? 0.694 -9.355 -3.159 1.00 96.06 93 LEU A CA 1
ATOM 756 C C . LEU A 1 93 ? 1.844 -8.392 -3.481 1.00 96.06 93 LEU A C 1
ATOM 758 O O . LEU A 1 93 ? 2.484 -8.549 -4.519 1.00 96.06 93 LEU A O 1
ATOM 762 N N . VAL A 1 94 ? 2.145 -7.441 -2.590 1.00 95.12 94 VAL A N 1
ATOM 763 C CA . VAL A 1 94 ? 3.302 -6.540 -2.736 1.00 95.12 94 VAL A CA 1
ATOM 764 C C . VAL A 1 94 ? 4.613 -7.327 -2.733 1.00 95.12 94 VAL A C 1
ATOM 766 O O . VAL A 1 94 ? 5.454 -7.101 -3.599 1.00 95.12 94 VAL A O 1
ATOM 769 N N . VAL A 1 95 ? 4.784 -8.282 -1.813 1.00 95.44 95 VAL A N 1
ATOM 770 C CA . VAL A 1 95 ? 5.987 -9.132 -1.767 1.00 95.44 95 VAL A CA 1
ATOM 771 C C . VAL A 1 95 ? 6.126 -9.961 -3.044 1.00 95.44 95 VAL A C 1
ATOM 773 O O . VAL A 1 95 ? 7.202 -9.978 -3.636 1.00 95.44 95 VAL A O 1
ATOM 776 N N . ILE A 1 96 ? 5.046 -10.598 -3.509 1.00 94.62 96 ILE A N 1
ATOM 777 C CA . ILE A 1 96 ? 5.042 -11.359 -4.768 1.00 94.62 96 ILE A CA 1
ATOM 778 C C . ILE A 1 96 ? 5.432 -10.458 -5.942 1.00 94.62 96 ILE A C 1
ATOM 780 O O . ILE A 1 96 ? 6.266 -10.850 -6.754 1.00 94.62 96 ILE A O 1
ATOM 784 N N . HIS A 1 97 ? 4.862 -9.253 -6.020 1.00 93.62 97 HIS A N 1
ATOM 785 C CA . HIS A 1 97 ? 5.180 -8.295 -7.074 1.00 93.62 97 HIS A CA 1
ATOM 786 C C . HIS A 1 97 ? 6.663 -7.899 -7.062 1.00 93.62 97 HIS A C 1
ATOM 788 O O . HIS A 1 97 ? 7.294 -7.904 -8.115 1.00 93.62 97 HIS A O 1
ATOM 794 N N . ILE A 1 98 ? 7.237 -7.627 -5.884 1.00 91.94 98 ILE A N 1
ATOM 795 C CA . ILE A 1 98 ? 8.665 -7.303 -5.741 1.00 91.94 98 ILE A CA 1
ATOM 796 C C . ILE A 1 98 ? 9.537 -8.486 -6.172 1.00 91.94 98 ILE A C 1
ATOM 798 O O . ILE A 1 98 ? 10.471 -8.293 -6.943 1.00 91.94 98 ILE A O 1
ATOM 802 N N . ILE A 1 99 ? 9.233 -9.705 -5.710 1.00 92.50 99 ILE A N 1
ATOM 803 C CA . ILE A 1 99 ? 9.998 -10.903 -6.086 1.00 92.50 99 ILE A CA 1
ATOM 804 C C . ILE A 1 99 ? 9.946 -11.102 -7.601 1.00 92.50 99 ILE A C 1
ATOM 806 O O . ILE A 1 99 ? 10.988 -11.279 -8.225 1.00 92.50 99 ILE A O 1
ATOM 810 N N . GLN A 1 100 ? 8.759 -11.028 -8.207 1.00 90.81 100 GLN A N 1
ATOM 811 C CA . GLN A 1 100 ? 8.624 -11.160 -9.655 1.00 90.81 100 GLN A CA 1
ATOM 812 C C . GLN A 1 100 ? 9.378 -10.06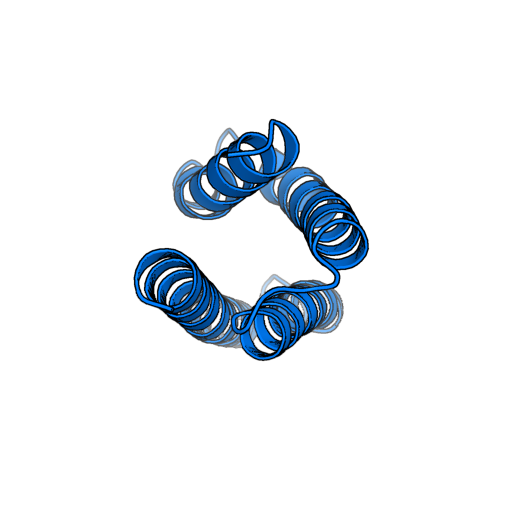6 -10.406 1.00 90.81 100 GLN A C 1
ATOM 814 O O . GLN A 1 100 ? 10.056 -10.392 -11.363 1.00 90.81 100 GLN A O 1
ATOM 819 N N . ALA A 1 101 ? 9.314 -8.810 -9.963 1.00 87.75 101 ALA A N 1
ATOM 820 C CA . ALA A 1 101 ? 10.018 -7.704 -10.612 1.00 87.75 101 ALA A CA 1
ATOM 821 C C . ALA A 1 101 ? 11.553 -7.781 -10.493 1.00 87.75 101 ALA A C 1
ATOM 823 O O . ALA A 1 101 ? 12.249 -7.070 -11.212 1.00 87.75 101 ALA A O 1
ATOM 824 N N . ILE A 1 102 ? 12.081 -8.572 -9.550 1.00 87.62 102 ILE A N 1
ATOM 825 C CA . ILE A 1 102 ? 13.524 -8.805 -9.382 1.00 87.62 102 ILE A CA 1
ATOM 826 C C . ILE A 1 102 ? 13.980 -10.039 -10.170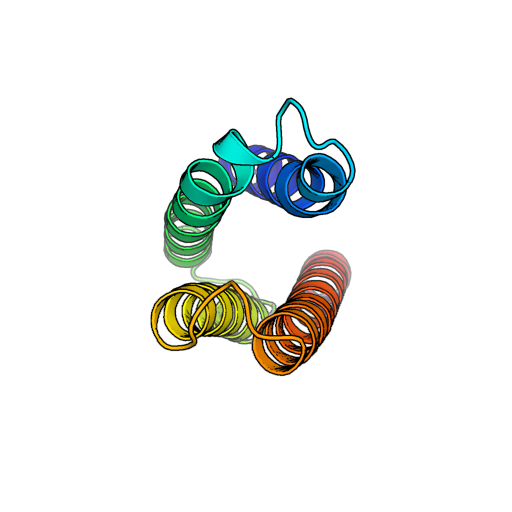 1.00 87.62 102 ILE A C 1
ATOM 828 O O . ILE A 1 102 ? 15.098 -10.059 -10.677 1.00 87.62 102 ILE A O 1
ATOM 832 N N . VAL A 1 103 ? 13.151 -11.086 -10.212 1.00 87.00 103 VAL A N 1
ATOM 833 C CA . VAL A 1 103 ? 13.507 -12.393 -10.789 1.00 87.00 103 VAL A CA 1
ATOM 834 C C . VAL A 1 103 ? 13.245 -12.463 -12.296 1.00 87.00 103 VAL A C 1
ATOM 836 O O . VAL A 1 103 ? 13.986 -13.153 -12.995 1.00 87.00 103 VAL A O 1
ATOM 839 N N . LEU A 1 104 ? 12.187 -11.807 -12.779 1.00 76.38 104 LEU A N 1
ATOM 840 C CA . LEU A 1 104 ? 11.735 -11.806 -14.177 1.00 76.38 104 LEU A CA 1
ATOM 841 C C . LEU A 1 104 ? 12.004 -10.457 -14.844 1.00 76.38 104 LEU A C 1
ATOM 843 O O . LEU A 1 104 ? 12.136 -10.473 -16.087 1.00 76.38 104 LEU A O 1
#